Protein AF-X1ISN3-F1 (afdb_monomer_lite)

Organism: NCBI:txid412755

Foldseek 3Di:
DLVVVLVVCVVVVVVVSNVVSVVVVVVVVVVVVVVVVVVVQCVVCDPDVVSVVVSVVVD

Sequence (59 aa):
MINNLVKLAREEDDYATESFLQWYVTEQVEEEASPAEIIQKLKFIGKDGRGLLMIDKDL

Radius of gyration: 18.53 Å; chains: 1; bounding box: 41×9×44 Å

InterPro domains:
  IPR008331 Ferritin/DPS domain [PF00210] (1-44)
  IPR009040 Ferritin-like diiron domain [PS50905] (1-46)
  IPR009078 Ferritin-like superfamily [SSF4724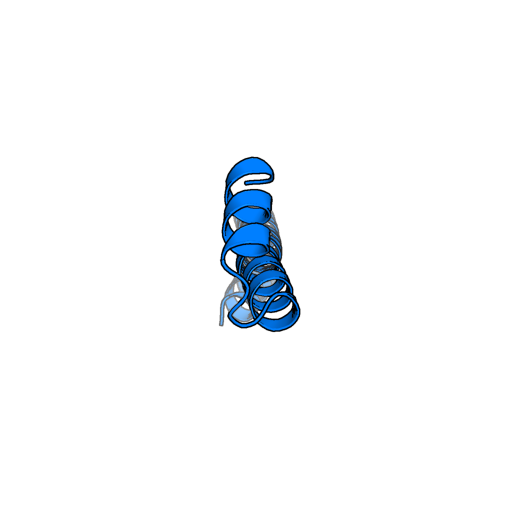0] (2-59)
  IPR012347 Ferritin-like [G3DSA:1.20.1260.10] (1-59)

Structure (mmCIF, N/CA/C/O backbone):
data_AF-X1ISN3-F1
#
_entry.id   AF-X1ISN3-F1
#
loop_
_atom_site.group_PDB
_atom_site.id
_atom_site.type_symbol
_atom_site.label_atom_id
_atom_site.label_alt_id
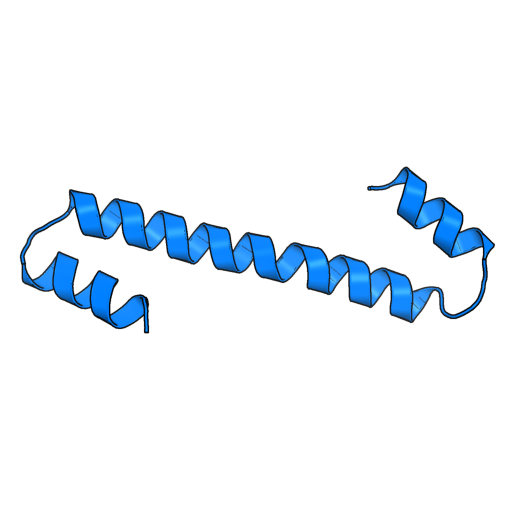_atom_site.label_comp_id
_atom_site.label_asym_id
_atom_site.label_entity_id
_atom_site.label_seq_id
_atom_site.pdbx_PDB_ins_code
_atom_site.Cartn_x
_atom_site.Cartn_y
_atom_site.Cartn_z
_atom_site.occupancy
_atom_site.B_iso_or_equiv
_atom_site.auth_seq_id
_atom_site.auth_comp_id
_atom_site.auth_asym_id
_atom_site.auth_atom_id
_atom_site.pdbx_PDB_model_num
ATOM 1 N N . MET A 1 1 ? -11.602 -5.190 -2.272 1.00 77.12 1 MET A N 1
ATOM 2 C CA . MET A 1 1 ? -10.210 -4.694 -2.424 1.00 77.12 1 MET A CA 1
ATOM 3 C C . MET A 1 1 ? -9.769 -4.015 -1.134 1.00 77.12 1 MET A C 1
ATOM 5 O O . MET A 1 1 ? -10.633 -3.742 -0.310 1.00 77.12 1 MET A O 1
ATOM 9 N N . ILE A 1 2 ? -8.468 -3.746 -0.969 1.00 90.88 2 ILE A N 1
ATOM 10 C CA . ILE A 1 2 ? -7.847 -3.138 0.227 1.00 90.88 2 ILE A CA 1
ATOM 11 C C . ILE A 1 2 ? -8.558 -1.855 0.703 1.00 90.88 2 ILE A C 1
ATOM 13 O O . ILE A 1 2 ? -8.755 -1.666 1.897 1.00 90.88 2 ILE A O 1
ATOM 17 N N . ASN A 1 3 ? -9.102 -1.059 -0.225 1.00 91.31 3 ASN A N 1
ATOM 18 C CA . ASN A 1 3 ? -9.900 0.137 0.080 1.00 91.31 3 ASN A CA 1
ATOM 19 C C . ASN A 1 3 ? -11.155 -0.158 0.920 1.00 91.31 3 ASN A C 1
ATOM 21 O O . ASN A 1 3 ? -11.568 0.671 1.726 1.00 91.31 3 ASN A O 1
ATOM 25 N N . ASN A 1 4 ? -11.752 -1.346 0.772 1.00 96.19 4 ASN A N 1
ATOM 26 C CA . ASN A 1 4 ? -12.890 -1.758 1.596 1.00 96.19 4 ASN A CA 1
ATOM 27 C C . ASN A 1 4 ? -12.453 -2.072 3.033 1.00 96.19 4 ASN A C 1
ATOM 29 O O . ASN A 1 4 ? -13.240 -1.869 3.948 1.00 96.19 4 ASN A O 1
ATOM 33 N N . LEU A 1 5 ? -11.216 -2.543 3.231 1.00 96.12 5 LEU A N 1
ATOM 34 C CA . LEU A 1 5 ? -10.654 -2.789 4.560 1.00 96.12 5 LEU A CA 1
ATOM 35 C C . LEU A 1 5 ? -10.283 -1.473 5.251 1.00 96.12 5 LEU A C 1
ATOM 37 O O . LEU A 1 5 ? -10.572 -1.319 6.429 1.00 96.12 5 LEU A O 1
ATOM 41 N N . VAL A 1 6 ? -9.747 -0.495 4.508 1.00 95.00 6 VAL A N 1
ATOM 42 C CA . VAL A 1 6 ? -9.530 0.875 5.016 1.00 95.00 6 VAL A CA 1
ATOM 43 C C . VAL A 1 6 ? -10.857 1.498 5.465 1.00 95.00 6 VAL A C 1
ATOM 45 O O . VAL A 1 6 ? -10.942 2.067 6.550 1.00 95.00 6 VAL A O 1
ATOM 48 N N . LYS A 1 7 ? -11.913 1.355 4.650 1.00 96.62 7 LYS A N 1
ATOM 49 C CA . LYS A 1 7 ? -13.260 1.841 4.983 1.00 96.62 7 LYS A CA 1
ATOM 50 C C . LYS A 1 7 ? -13.817 1.167 6.237 1.00 96.62 7 LYS A C 1
ATOM 52 O O . LYS A 1 7 ? -14.345 1.863 7.092 1.00 96.62 7 LYS A O 1
ATOM 57 N N . LEU A 1 8 ? -13.667 -0.153 6.350 1.00 97.81 8 LEU A N 1
ATOM 58 C CA . LEU A 1 8 ? -14.133 -0.915 7.508 1.00 97.81 8 LEU A CA 1
ATOM 59 C C . LEU A 1 8 ? -13.387 -0.524 8.791 1.00 97.81 8 LEU A C 1
ATOM 61 O O . LEU A 1 8 ? -14.027 -0.292 9.804 1.00 97.81 8 LEU A O 1
ATOM 65 N N . ALA A 1 9 ? -12.059 -0.383 8.743 1.00 97.56 9 ALA A N 1
ATOM 66 C CA . ALA A 1 9 ? -11.272 0.047 9.902 1.00 97.56 9 ALA A CA 1
ATOM 67 C C . ALA A 1 9 ? -11.728 1.419 10.425 1.00 97.56 9 ALA A C 1
ATOM 69 O O . ALA A 1 9 ? -11.853 1.611 11.630 1.00 97.56 9 ALA A O 1
ATOM 70 N N . ARG A 1 10 ? -12.061 2.344 9.515 1.00 97.06 10 ARG A N 1
ATOM 71 C CA . ARG A 1 10 ? -12.636 3.645 9.874 1.00 97.06 10 ARG A CA 1
ATOM 72 C C . ARG A 1 10 ? -14.051 3.535 10.456 1.00 97.06 10 ARG A C 1
ATOM 74 O O . ARG A 1 10 ? -14.382 4.288 11.360 1.00 97.06 10 ARG A O 1
ATOM 81 N N . GLU A 1 11 ? -14.894 2.652 9.922 1.00 98.12 11 GLU A N 1
ATOM 82 C CA . GLU A 1 11 ? -16.260 2.425 10.430 1.00 98.12 11 GLU A CA 1
ATOM 83 C C . GLU A 1 11 ? -16.270 1.809 11.839 1.00 98.12 11 GLU A C 1
ATOM 85 O O . GLU A 1 11 ? -17.198 2.067 12.600 1.00 98.12 11 GLU A O 1
ATOM 90 N N . GLU A 1 12 ? -15.230 1.050 12.191 1.00 98.12 12 GLU A N 1
ATOM 91 C CA . GLU A 1 12 ? -15.049 0.396 13.496 1.00 98.12 12 GLU A CA 1
ATOM 92 C C . GLU A 1 12 ? -14.200 1.221 14.488 1.00 98.12 12 GLU A C 1
ATOM 94 O O . GLU A 1 12 ? -13.820 0.712 15.542 1.00 98.12 12 GLU A O 1
ATOM 99 N N . ASP A 1 13 ? -13.866 2.478 14.163 1.00 98.25 13 ASP A N 1
ATOM 100 C CA . ASP A 1 13 ? -12.968 3.340 14.956 1.00 98.25 13 ASP A CA 1
ATOM 101 C C . ASP A 1 13 ? -11.578 2.713 15.250 1.00 98.25 13 ASP A C 1
ATOM 103 O O . ASP A 1 13 ? -10.883 3.091 16.200 1.00 98.25 13 ASP A O 1
ATOM 107 N N . ASP A 1 14 ? -11.118 1.773 14.416 1.00 98.06 14 ASP A N 1
ATOM 108 C CA . ASP A 1 14 ? -9.790 1.159 14.511 1.00 98.06 14 ASP A CA 1
ATOM 109 C C . ASP A 1 14 ? -8.751 1.985 13.736 1.00 98.06 14 ASP A C 1
ATOM 111 O O . ASP A 1 14 ? -8.292 1.646 12.638 1.00 98.06 14 ASP A O 1
ATOM 115 N N . TYR A 1 15 ? -8.362 3.105 14.342 1.00 96.75 15 TYR A N 1
ATOM 116 C CA . TYR A 1 15 ? -7.416 4.056 13.754 1.00 96.75 15 TYR A CA 1
ATOM 117 C C . TYR A 1 15 ? -6.003 3.484 13.557 1.00 96.75 15 TYR A C 1
ATOM 119 O O . TYR A 1 15 ? -5.258 3.954 12.689 1.00 96.75 15 TYR A O 1
ATOM 127 N N . ALA A 1 16 ? -5.614 2.476 14.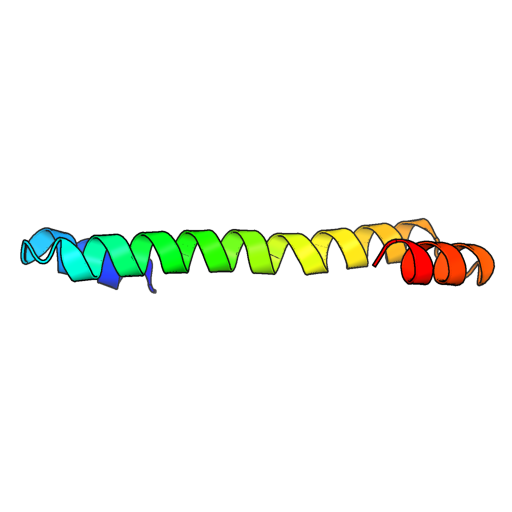345 1.00 97.88 16 ALA A N 1
ATOM 128 C CA . ALA A 1 16 ? -4.316 1.822 14.202 1.00 97.88 16 ALA A CA 1
ATOM 129 C C . ALA A 1 16 ? -4.278 0.993 12.914 1.00 97.88 16 ALA A C 1
ATOM 131 O O . ALA A 1 16 ? -3.362 1.148 12.099 1.00 97.88 16 ALA A O 1
ATOM 132 N N . THR A 1 17 ? -5.311 0.177 12.694 1.00 97.62 17 THR A N 1
ATOM 133 C CA . THR A 1 17 ? -5.462 -0.597 11.460 1.00 97.62 17 THR A CA 1
ATOM 134 C C . THR A 1 17 ? -5.675 0.314 10.254 1.00 97.62 17 THR A C 1
ATOM 136 O O . THR A 1 17 ? -5.073 0.075 9.208 1.00 97.62 17 THR A O 1
ATOM 139 N N . GLU A 1 18 ? -6.456 1.395 10.379 1.00 97.56 18 GLU A N 1
ATOM 140 C CA . GLU A 1 18 ? -6.616 2.378 9.297 1.00 97.56 18 GLU A CA 1
ATOM 141 C C . GLU A 1 18 ? -5.264 2.967 8.864 1.00 97.56 18 GLU A C 1
ATOM 143 O O . GLU A 1 18 ? -4.952 2.979 7.670 1.00 97.56 18 GLU A O 1
ATOM 148 N N . SER A 1 19 ? -4.447 3.411 9.825 1.00 97.25 19 SER A N 1
ATOM 149 C CA . SER A 1 19 ? -3.133 4.011 9.553 1.00 97.25 19 SER A CA 1
ATOM 150 C C . SER A 1 19 ? -2.186 3.021 8.872 1.00 97.25 19 SER A C 1
ATOM 152 O O . SER A 1 19 ? -1.517 3.366 7.898 1.00 97.25 19 SER A O 1
ATOM 154 N N . PHE A 1 20 ? -2.163 1.770 9.341 1.00 97.56 20 PHE A N 1
ATOM 155 C CA . PHE A 1 20 ? -1.375 0.703 8.724 1.00 97.56 20 PHE A CA 1
ATOM 156 C C . PHE A 1 20 ? -1.806 0.431 7.276 1.00 97.56 20 PHE A C 1
ATOM 158 O O . PHE A 1 20 ? -0.966 0.353 6.380 1.00 97.56 20 PHE A O 1
ATOM 165 N N . LEU A 1 21 ? -3.113 0.316 7.028 1.00 97.19 21 LEU A N 1
ATOM 166 C CA . LEU A 1 21 ? -3.632 0.028 5.692 1.00 97.19 21 LEU A CA 1
ATOM 167 C C . LEU A 1 21 ? -3.419 1.199 4.724 1.00 97.19 21 LEU A C 1
ATOM 169 O O . LEU A 1 21 ? -3.161 0.961 3.547 1.00 97.19 21 LEU A O 1
ATOM 173 N N . GLN A 1 22 ? -3.493 2.451 5.190 1.00 94.69 22 GLN A N 1
ATOM 174 C CA . GLN A 1 22 ? -3.152 3.618 4.367 1.00 94.69 22 GLN A CA 1
ATOM 175 C C . GLN A 1 22 ? -1.676 3.635 3.970 1.00 94.69 22 GLN A C 1
ATOM 177 O O . GLN A 1 22 ? -1.367 3.894 2.803 1.00 94.69 22 GLN A O 1
ATOM 182 N N . TRP A 1 23 ? -0.776 3.335 4.912 1.00 95.81 23 TRP A N 1
ATOM 183 C CA . TRP A 1 23 ? 0.643 3.179 4.597 1.00 95.81 23 TRP A CA 1
ATOM 184 C C . TRP A 1 23 ? 0.845 2.075 3.556 1.00 95.81 23 TRP A C 1
ATOM 186 O O . TRP A 1 23 ? 1.437 2.333 2.516 1.00 95.81 23 TRP A O 1
ATOM 196 N N . TYR A 1 24 ? 0.250 0.897 3.765 1.00 95.88 24 TYR A N 1
ATOM 197 C CA . TYR A 1 24 ? 0.348 -0.223 2.827 1.00 95.88 24 TYR A CA 1
ATOM 198 C C . TYR A 1 24 ? -0.140 0.138 1.414 1.00 95.88 24 TYR A C 1
ATOM 200 O O . TYR A 1 24 ? 0.513 -0.185 0.429 1.00 95.88 24 TYR A O 1
ATOM 208 N N . VAL A 1 25 ? -1.272 0.842 1.292 1.00 93.88 25 VAL A N 1
ATOM 209 C CA . VAL A 1 25 ? -1.777 1.303 -0.015 1.00 93.88 25 VAL A CA 1
ATOM 210 C C . VAL A 1 25 ? -0.797 2.259 -0.689 1.00 93.88 25 VAL A C 1
ATOM 212 O O . VAL A 1 25 ? -0.590 2.157 -1.895 1.00 93.88 25 VAL A O 1
ATOM 215 N N . THR A 1 26 ? -0.205 3.175 0.075 1.00 93.00 26 THR A N 1
ATOM 216 C CA . THR A 1 26 ? 0.789 4.122 -0.448 1.00 93.00 26 THR A CA 1
ATOM 217 C C . THR A 1 26 ? 2.031 3.382 -0.934 1.00 93.00 26 THR A C 1
ATOM 219 O O . THR A 1 26 ? 2.454 3.596 -2.066 1.00 93.00 26 THR A O 1
ATOM 222 N N . GLU A 1 27 ? 2.535 2.446 -0.129 1.00 93.50 27 GLU A N 1
ATOM 223 C CA . GLU A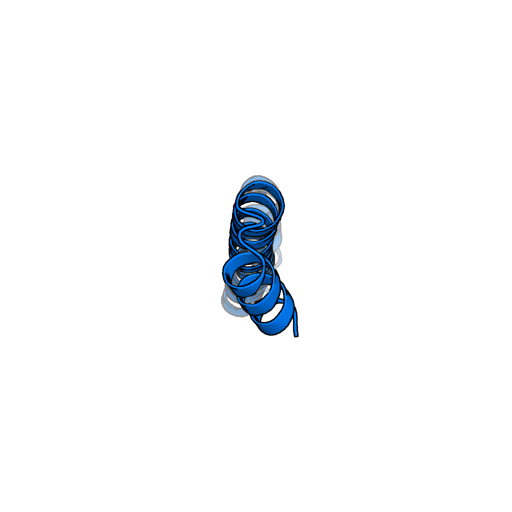 1 27 ? 3.696 1.620 -0.460 1.00 93.50 27 GLU A CA 1
ATOM 224 C C . GLU A 1 27 ? 3.471 0.847 -1.764 1.00 93.50 27 GLU A C 1
ATOM 226 O O . GLU A 1 27 ? 4.302 0.897 -2.662 1.00 93.50 27 GLU A O 1
ATOM 231 N N . GLN A 1 28 ? 2.303 0.215 -1.944 1.00 90.00 28 GLN A N 1
ATOM 232 C CA . GLN A 1 28 ? 2.018 -0.513 -3.183 1.00 90.00 28 GLN A CA 1
ATOM 233 C C . GLN A 1 28 ? 1.980 0.394 -4.422 1.00 90.00 28 GLN A C 1
ATOM 235 O O . GLN A 1 28 ? 2.368 -0.043 -5.502 1.00 90.00 28 GLN A O 1
ATOM 240 N N . VAL A 1 29 ? 1.527 1.646 -4.295 1.00 90.56 29 VAL A N 1
ATOM 241 C CA . VAL A 1 29 ? 1.545 2.605 -5.414 1.00 90.56 29 VAL A CA 1
ATOM 242 C C . VAL A 1 29 ? 2.981 2.978 -5.785 1.00 90.56 29 VAL A C 1
ATOM 244 O O . VAL A 1 29 ? 3.307 3.047 -6.972 1.00 90.56 29 VAL A O 1
ATOM 247 N N . GLU A 1 30 ? 3.842 3.196 -4.792 1.00 89.38 30 GLU A N 1
ATOM 248 C CA . GLU A 1 30 ? 5.261 3.484 -5.020 1.00 89.38 30 GLU A CA 1
ATOM 249 C C . GLU A 1 30 ? 5.996 2.271 -5.614 1.00 89.38 30 GLU A C 1
ATOM 251 O O . GLU A 1 30 ? 6.720 2.402 -6.608 1.00 89.38 30 GLU A O 1
ATOM 256 N N . GLU A 1 31 ? 5.738 1.073 -5.084 1.00 88.44 31 GLU A N 1
ATOM 257 C CA . GLU A 1 31 ? 6.282 -0.184 -5.597 1.00 88.44 31 GLU A CA 1
ATOM 258 C C . GLU A 1 31 ? 5.836 -0.480 -7.031 1.00 88.44 31 GLU A C 1
ATOM 260 O O . GLU A 1 31 ? 6.615 -1.041 -7.791 1.00 88.44 31 GLU A O 1
ATOM 265 N N . GLU A 1 32 ? 4.619 -0.113 -7.440 1.00 86.44 32 GLU A N 1
ATOM 266 C CA . GLU A 1 32 ? 4.152 -0.302 -8.821 1.00 86.44 32 GLU A CA 1
ATOM 267 C C . GLU A 1 32 ? 4.738 0.737 -9.794 1.00 86.44 32 GLU A C 1
ATOM 269 O O . GLU A 1 32 ? 4.968 0.433 -10.972 1.00 86.44 32 GLU A O 1
ATOM 274 N N . ALA A 1 33 ? 5.018 1.955 -9.320 1.00 83.38 33 ALA A N 1
ATOM 275 C CA . ALA A 1 33 ? 5.617 3.011 -10.135 1.00 83.38 33 ALA A CA 1
ATOM 276 C C . ALA A 1 33 ? 7.065 2.684 -10.547 1.00 83.38 33 ALA A C 1
ATOM 278 O O . ALA A 1 33 ? 7.462 2.968 -11.681 1.00 83.38 33 ALA A O 1
ATOM 279 N N . SER A 1 34 ? 7.832 2.029 -9.670 1.00 82.62 34 SER A N 1
ATOM 280 C CA . SER A 1 34 ? 9.248 1.700 -9.903 1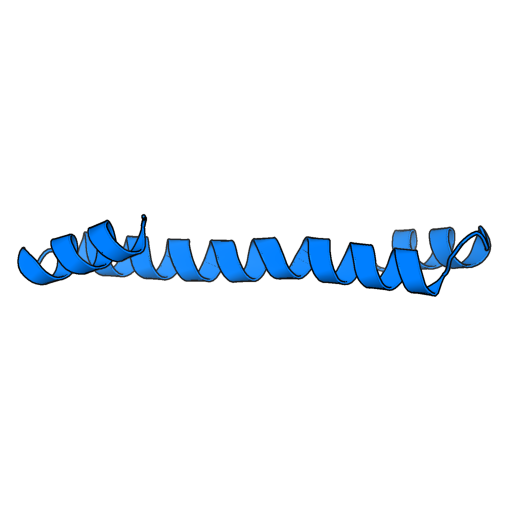.00 82.62 34 SER A CA 1
ATOM 281 C C . SER A 1 34 ? 9.477 0.756 -11.110 1.00 82.62 34 SER A C 1
ATOM 283 O O . SER A 1 34 ? 10.189 1.131 -12.053 1.00 82.62 34 SER A O 1
ATOM 285 N N . PRO A 1 35 ? 8.822 -0.419 -11.211 1.00 80.69 35 PRO A N 1
ATOM 286 C CA . PRO A 1 35 ? 8.902 -1.284 -12.384 1.00 80.69 35 PRO A CA 1
ATOM 287 C C . PRO A 1 35 ? 8.369 -0.614 -13.649 1.00 80.69 35 PRO A C 1
ATOM 289 O O . PRO A 1 35 ? 8.905 -0.843 -14.735 1.00 80.69 35 PRO A O 1
ATOM 292 N N . ALA A 1 36 ? 7.326 0.218 -13.537 1.00 84.12 36 ALA A N 1
ATOM 293 C CA . ALA A 1 36 ? 6.777 0.941 -14.680 1.00 84.12 36 ALA A CA 1
ATOM 294 C C . ALA A 1 36 ? 7.806 1.913 -15.282 1.00 84.12 36 ALA A C 1
ATOM 296 O O . ALA A 1 36 ? 7.943 1.977 -16.508 1.00 84.12 36 ALA A O 1
ATOM 297 N N . GLU A 1 37 ? 8.573 2.609 -14.440 1.00 84.00 37 GLU A N 1
ATOM 298 C CA . GLU A 1 37 ? 9.663 3.485 -14.870 1.00 84.00 37 GLU A CA 1
ATOM 299 C C . GLU A 1 37 ? 10.788 2.693 -15.555 1.00 84.00 37 GLU A C 1
ATOM 301 O O . GLU A 1 37 ? 11.228 3.052 -16.651 1.00 84.00 37 GLU A O 1
ATOM 306 N N . ILE A 1 38 ? 11.202 1.563 -14.973 1.00 83.25 38 ILE A N 1
ATOM 307 C CA . ILE A 1 38 ? 12.225 0.681 -15.560 1.00 83.25 38 ILE A CA 1
ATOM 308 C C . ILE A 1 38 ? 11.773 0.163 -16.931 1.00 83.25 38 ILE A C 1
ATOM 310 O O . ILE A 1 38 ? 12.529 0.214 -17.903 1.00 83.25 38 ILE A O 1
ATOM 314 N N . ILE A 1 39 ? 10.518 -0.280 -17.054 1.00 85.06 39 ILE A N 1
ATOM 315 C CA . ILE A 1 39 ? 9.947 -0.740 -18.327 1.00 85.06 39 ILE A CA 1
ATOM 316 C C . ILE A 1 39 ? 9.935 0.391 -19.363 1.00 85.06 39 ILE A C 1
ATOM 318 O O . ILE A 1 39 ? 10.208 0.140 -20.540 1.00 85.06 39 ILE A O 1
ATOM 322 N N . GLN A 1 40 ? 9.630 1.630 -18.966 1.00 83.25 40 GLN A N 1
ATOM 323 C CA . GLN A 1 40 ? 9.696 2.778 -19.874 1.00 83.25 40 GLN A CA 1
ATOM 324 C C . GLN A 1 40 ? 11.127 3.064 -20.338 1.00 83.25 40 GLN A C 1
ATOM 326 O O . GLN A 1 40 ? 11.340 3.223 -21.543 1.00 83.25 40 GLN A O 1
ATOM 331 N N . LYS A 1 41 ? 12.109 3.056 -19.425 1.00 82.44 41 LYS A N 1
ATOM 332 C CA . LYS A 1 41 ? 13.531 3.216 -19.773 1.00 82.44 41 LYS A CA 1
ATOM 333 C C . LYS A 1 41 ? 13.973 2.126 -20.758 1.00 82.44 41 LYS A C 1
ATOM 335 O O . LYS A 1 41 ? 14.534 2.439 -21.806 1.00 82.44 41 LYS A O 1
ATOM 340 N N . LEU A 1 42 ? 13.621 0.862 -20.503 1.00 84.06 42 LEU A N 1
ATOM 341 C CA . LEU A 1 42 ? 13.914 -0.262 -21.404 1.00 84.06 42 LEU A CA 1
ATOM 342 C C . LEU A 1 42 ? 13.263 -0.100 -22.789 1.00 84.06 42 LEU A C 1
ATOM 344 O O . LEU A 1 42 ? 13.915 -0.329 -23.809 1.00 84.06 42 LEU A O 1
ATOM 348 N N . LYS A 1 43 ? 11.997 0.338 -22.853 1.00 83.88 43 LYS A N 1
ATOM 349 C CA . LYS A 1 43 ? 11.305 0.615 -24.126 1.00 83.88 43 LYS A CA 1
ATOM 350 C C . LYS A 1 43 ? 11.974 1.734 -24.924 1.00 83.88 43 LYS A C 1
ATOM 352 O O . LYS A 1 43 ? 12.017 1.642 -26.148 1.00 83.88 43 LYS A O 1
ATOM 357 N N . PHE A 1 44 ? 12.488 2.766 -24.255 1.00 80.44 44 PHE A N 1
ATOM 358 C CA . PHE A 1 44 ? 13.143 3.904 -24.904 1.00 80.44 44 PHE A CA 1
ATOM 359 C C . PHE A 1 44 ? 14.488 3.527 -25.543 1.00 80.44 44 PHE A C 1
ATOM 361 O O . PHE A 1 44 ? 14.818 4.000 -26.627 1.00 80.44 44 PHE A O 1
ATOM 368 N N . ILE A 1 45 ? 15.249 2.638 -24.903 1.00 82.12 45 ILE A N 1
ATOM 369 C CA . ILE A 1 45 ? 16.578 2.209 -25.370 1.00 82.12 45 ILE A CA 1
ATOM 370 C C . ILE A 1 45 ? 16.485 1.170 -26.500 1.00 82.12 45 ILE A C 1
ATOM 372 O O . ILE A 1 45 ? 17.379 1.058 -27.345 1.00 82.12 45 ILE A O 1
ATOM 376 N N . GLY A 1 46 ? 15.397 0.397 -26.546 1.00 72.88 46 GLY A N 1
ATOM 377 C CA . GLY A 1 46 ? 15.172 -0.597 -27.592 1.00 72.88 46 GLY A CA 1
ATOM 378 C C . GLY A 1 46 ? 16.210 -1.726 -27.558 1.00 72.88 46 GLY A C 1
ATOM 379 O O . GLY A 1 46 ? 16.348 -2.414 -26.553 1.00 72.88 46 GLY A O 1
ATOM 380 N N . LYS A 1 47 ? 16.917 -1.963 -28.675 1.00 72.75 47 LYS A N 1
ATOM 381 C CA . LYS A 1 47 ? 17.927 -3.038 -28.812 1.00 72.75 47 LYS A CA 1
ATOM 382 C C . LYS A 1 47 ? 19.381 -2.549 -28.715 1.00 72.75 47 LYS A C 1
ATOM 384 O O . LYS A 1 47 ? 20.288 -3.342 -28.967 1.00 72.75 47 LYS A O 1
ATOM 389 N N . ASP A 1 48 ? 19.631 -1.273 -28.400 1.00 73.94 48 ASP A N 1
ATOM 390 C CA . ASP A 1 48 ? 21.009 -0.781 -28.257 1.00 73.94 48 ASP A CA 1
ATOM 391 C C . ASP A 1 48 ? 21.595 -1.256 -26.918 1.00 73.94 48 ASP A C 1
ATOM 393 O O . ASP A 1 48 ? 21.271 -0.741 -25.846 1.00 73.94 48 ASP A O 1
ATOM 397 N N . GLY A 1 49 ? 22.472 -2.263 -26.981 1.00 68.75 49 GLY A N 1
ATOM 398 C CA . GLY A 1 49 ? 23.104 -2.874 -25.808 1.00 68.75 49 GLY A CA 1
ATOM 399 C C . GLY A 1 49 ? 23.897 -1.895 -24.934 1.00 68.75 49 GLY A C 1
ATOM 400 O O . GLY A 1 49 ? 24.136 -2.183 -23.764 1.00 68.75 49 GLY A O 1
ATOM 401 N N . ARG A 1 50 ? 24.265 -0.713 -25.453 1.00 76.12 50 ARG A N 1
ATOM 402 C CA . ARG A 1 50 ? 24.939 0.331 -24.664 1.00 76.12 50 ARG A CA 1
ATOM 403 C C . ARG A 1 50 ? 24.009 1.018 -23.669 1.00 76.12 50 ARG A C 1
ATOM 405 O O . ARG A 1 50 ? 24.464 1.361 -22.584 1.00 76.12 50 ARG A O 1
ATOM 412 N N . GLY A 1 51 ? 22.729 1.194 -23.999 1.00 75.00 51 GLY A N 1
ATOM 413 C CA . GLY A 1 51 ? 21.783 1.801 -23.061 1.00 75.00 51 GLY A CA 1
ATOM 414 C C . GLY A 1 51 ? 21.340 0.832 -21.961 1.00 75.00 51 GLY A C 1
ATOM 415 O O . GLY A 1 51 ? 21.096 1.263 -20.840 1.00 75.00 51 GLY A O 1
ATOM 416 N N . LEU A 1 52 ? 21.346 -0.480 -22.230 1.00 75.56 52 LEU A N 1
ATOM 417 C CA . LEU A 1 52 ? 21.175 -1.510 -21.194 1.00 75.56 52 LEU A CA 1
ATOM 418 C C . LEU A 1 52 ? 22.258 -1.408 -20.110 1.00 75.56 52 LEU A C 1
ATOM 420 O O . LEU A 1 52 ? 21.940 -1.451 -18.927 1.00 75.56 52 LEU A O 1
ATOM 424 N N . LEU A 1 53 ? 23.516 -1.186 -20.508 1.00 78.25 53 LEU A N 1
ATOM 425 C CA . LEU A 1 53 ? 24.631 -0.991 -19.575 1.00 78.25 53 LEU A CA 1
ATOM 426 C C . LEU A 1 53 ? 24.538 0.329 -18.781 1.00 78.25 53 LEU A C 1
ATOM 428 O O . LEU A 1 53 ? 25.186 0.463 -17.749 1.00 78.25 53 LEU A O 1
ATOM 432 N N . MET A 1 54 ? 23.793 1.324 -19.275 1.00 78.31 54 MET A N 1
ATOM 433 C CA . MET A 1 54 ? 23.540 2.570 -18.540 1.00 78.31 54 MET A CA 1
ATOM 434 C C . MET A 1 54 ? 22.441 2.386 -17.492 1.00 78.31 54 MET A C 1
ATOM 436 O O . MET A 1 54 ? 22.639 2.815 -16.365 1.00 78.31 54 MET A O 1
ATOM 440 N N . ILE A 1 55 ? 21.345 1.684 -17.816 1.00 78.62 55 ILE A N 1
ATOM 441 C CA . ILE A 1 55 ? 20.312 1.337 -16.820 1.00 78.62 55 ILE A CA 1
ATOM 442 C C . ILE A 1 55 ? 20.910 0.525 -15.669 1.00 78.62 55 ILE A C 1
ATOM 444 O O . ILE A 1 55 ? 20.611 0.811 -14.519 1.00 78.62 55 ILE A O 1
ATOM 448 N N . ASP A 1 56 ? 21.755 -0.463 -15.972 1.00 75.62 56 ASP A N 1
ATOM 449 C CA . ASP A 1 56 ? 22.393 -1.323 -14.962 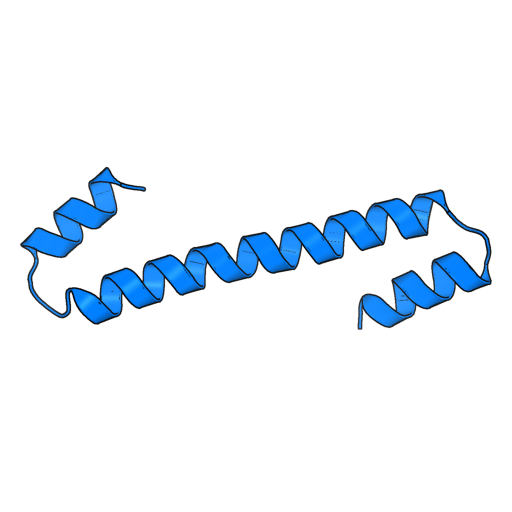1.00 75.62 56 ASP A CA 1
ATOM 450 C C . ASP A 1 56 ? 23.281 -0.543 -13.976 1.00 75.62 56 ASP A C 1
ATOM 452 O O . ASP A 1 56 ? 23.490 -0.982 -12.854 1.00 75.62 56 ASP A O 1
ATOM 456 N N . LYS A 1 57 ? 23.791 0.630 -14.378 1.00 79.12 57 LYS A N 1
ATOM 457 C CA . LYS A 1 57 ? 24.590 1.512 -13.512 1.00 79.12 57 LYS A CA 1
ATOM 458 C C . LYS A 1 57 ? 23.762 2.506 -12.697 1.00 79.12 57 LYS A C 1
ATOM 460 O O . LYS A 1 57 ? 24.301 3.054 -11.739 1.00 79.12 57 LYS A O 1
ATOM 465 N N . ASP A 1 58 ? 22.529 2.776 -13.120 1.00 68.88 58 ASP A N 1
ATOM 466 C CA . ASP A 1 58 ? 21.611 3.728 -12.482 1.00 68.88 58 ASP A CA 1
ATOM 467 C C . ASP A 1 58 ? 20.625 3.042 -11.509 1.00 68.88 58 ASP A C 1
ATOM 469 O O . ASP A 1 58 ? 19.952 3.737 -10.746 1.00 68.88 58 ASP A O 1
ATOM 473 N N . LEU A 1 59 ? 20.518 1.707 -11.566 1.00 66.62 59 LEU A N 1
ATOM 474 C CA . LEU A 1 59 ? 19.839 0.847 -10.583 1.00 66.62 59 LEU A CA 1
ATOM 475 C C . LEU A 1 59 ? 20.669 0.698 -9.301 1.00 66.62 59 LEU A C 1
ATOM 477 O O . LEU A 1 59 ? 20.040 0.667 -8.221 1.00 66.62 59 LEU A O 1
#

Secondary structure (DSSP, 8-state):
-HHHHHHHHHHTT-HHHHHHHHHHHHHHHHHHHHHHHHHHHHHHHTT-HHHHHHHHHH-

pLDDT: mean 87.14, std 9.29, range [66.62, 98.25]

=== Feature glossary ===
Legend for the data blocks above and below:

— What the protein is —

Sequence gives the chain of amino acids in standard one-letter code (A=alanine, C=cysteine, …, Y=tyrosine), read N→C. It is the only feature that is directly encoded by the gene; all structural features are derived from the folded form of this sequence.

The annotation block draws on four external resources. InterPro: which protein families and domains the sequence belongs to. GO: standardized terms for what the protein does, what process it participates in, and where in the cell it acts. CATH: which structural fold it has in the CATH hierarchy. Organism: the species of origin.

— Where its atoms are —

Atomic coordinates in PDBx/mmCIF format — the same representation the Protein Data Bank distributes. Each line of the _atom_site loop places one backbone atom in Cartesian space (units: ångströms, origin: arbitrary).

Six rendered views show the 3D structure from the faces of a cube — i.e. along ±x, ±y, ±z. Rendering representation is drawn randomly per protein from cartoon (secondary-structure ribbons), sticks (backbone bonds), or molecular surface; coloring is either N→C rainbow (blue at the N-terminus through red at the C-terminus) or one color per chain.

— Local backbone conformation —

DSSP 8-state secondary structure assigns each residue one of H (α-helix), G (3₁₀-helix), I (π-helix), E (extended β-strand), B (isolated β-bridge), T (hydrogen-bonded turn), S (bend), or '-' (coil). The assignment is computed from backbone hydrogen-bond geometry via the Kabsch–Sander algorithm.

P-SEA three-state annotation labels each residue as helix, strand, or coil based purely on the geometry of the Cα trace. It serves as a fallback when the full backbone (and thus DSSP) is unavailable.

φ (phi) and ψ (psi) are the two rotatable backbone dihedrals per residue: φ is the C(i-1)–N–Cα–C torsion, ψ is the N–Cα–C–N(i+1) torsion, both in degrees on (−180°, 180°]. α-helical residues cluster near (−60°, −45°); β-strand residues near (−120°, +130°). A Ramachandran plot is simply a scatter of (φ, ψ) for every residue.

— Global shape and packing —

Radius of gyration (Rg) is the root-mean-square distance of Cα atoms from their centroid — a single number for overall size and compactness. A globular domain of N residues has Rg ≈ 2.2·N^0.38 Å; an extended or disordered chain has a much larger Rg. The Cα contact count is the number of residue pairs whose Cα atoms are within 8 Å and are more than four positions apart in sequence — a standard proxy for tertiary packing density. The bounding box is the smallest axis-aligned box enclosing all Cα atoms.

Accessible surface area quantifies burial. A residue with SASA near zero is packed into the hydrophobic core; one with SASA >100 Å² sits on the surface. Computed here via the Shrake–Rupley numerical algorithm with a 1.4 Å probe.

The contact map is a binary N×N matrix image: pixel (i, j) is dark where Cα_i and Cα_j are within 8 Å and |i−j|>4. Because the |i−j|>4 filter removes local helical contacts, off-diagonal stripes parallel to the main diagonal indicate parallel β-sheets; stripes perpendicular to it indicate antiparallel β-sheets. The Ramachandran plot scatters every residue's (φ, ψ) pair against the sterically allowed regions. The PAE heatmap renders the predicted-aligned-error matrix.

— Structural neighborhood —

A 3Di character summarizes, for each residue, the relative orientation of the Cα frame of its nearest spatial neighbor. Because it encodes fold topology rather than chemistry, 3Di alignments detect remote structural similarity that sequence alignment misses.

Structural nearest neighbors (via Foldseek easy-search vs the PDB). Reported per hit: target PDB id, E-value, and alignment TM-score. A TM-score above ~0.5 is the conventional threshold for 'same fold'.

— Confidence and disorder —

For AlphaFold models, the B-factor field carries pLDDT — the model's own estimate of local accuracy on a 0–100 scale. Regions with pLDDT<50 should be treated as essentially unmodeled; they often correspond to intrinsically disordered segments.

B-factor (Debye–Waller factor) reflects atomic displacement in the crystal lattice. It is an experimental observable (units Å²), not a prediction; low values mean the atom is pinned down, high values mean it moves or is heterogeneous across the crystal.

Predicted Aligned Error (PAE) is an AlphaFold confidence matrix: entry (i, j) is the expected error in the position of residue j, in ångströms, when the prediction is superimposed on the true structure at residue i. Low PAE within a block of residues means that block is internally rigid and well-predicted; high PAE between two blocks means their relative placement is uncertain even if each block individually is confident.